Protein AF-F4X503-F1 (afdb_monomer_lite)

Structure (mmCIF, N/CA/C/O backbone):
data_AF-F4X503-F1
#
_entry.id   AF-F4X503-F1
#
loop_
_atom_site.group_PDB
_atom_site.id
_atom_site.type_symbol
_atom_site.label_atom_id
_atom_site.label_alt_id
_atom_site.label_comp_id
_atom_site.label_asym_id
_atom_site.label_entity_id
_atom_site.label_seq_id
_atom_site.pdbx_PDB_ins_code
_atom_site.Cartn_x
_atom_site.Cartn_y
_atom_site.Cartn_z
_atom_site.occupancy
_atom_site.B_iso_or_equiv
_atom_site.auth_seq_id
_atom_site.auth_comp_id
_atom_site.auth_asym_id
_atom_site.auth_atom_id
_atom_site.pdbx_PDB_model_num
ATOM 1 N N . MET A 1 1 ? -9.476 -2.442 6.721 1.00 87.00 1 MET A N 1
ATOM 2 C CA . MET A 1 1 ? -9.684 -1.250 7.564 1.00 87.00 1 MET A CA 1
ATOM 3 C C . MET A 1 1 ? -10.764 -0.417 6.922 1.00 87.00 1 MET A C 1
ATOM 5 O O . MET A 1 1 ? -10.630 -0.125 5.743 1.00 87.00 1 MET A O 1
ATOM 9 N N . LEU A 1 2 ? -11.830 -0.119 7.652 1.00 92.69 2 LEU A N 1
ATOM 10 C CA . LEU A 1 2 ? -12.966 0.662 7.172 1.00 92.69 2 LEU A CA 1
ATOM 11 C C . LEU A 1 2 ? -13.539 1.418 8.376 1.00 92.69 2 LEU A C 1
ATOM 13 O O . LEU A 1 2 ? -13.557 0.840 9.460 1.00 92.69 2 LEU A O 1
ATOM 17 N N . ASP A 1 3 ? -13.928 2.680 8.192 1.00 92.81 3 ASP A N 1
ATOM 18 C CA . ASP A 1 3 ? -14.470 3.564 9.240 1.00 92.81 3 ASP A CA 1
ATOM 19 C C . ASP A 1 3 ? -13.598 3.666 10.506 1.00 92.81 3 ASP A C 1
ATOM 21 O O . ASP A 1 3 ? -14.080 3.609 11.634 1.00 92.81 3 ASP A O 1
ATOM 25 N N . ILE A 1 4 ? -12.282 3.793 10.317 1.00 93.19 4 ILE A N 1
ATOM 26 C CA . ILE A 1 4 ? -11.300 3.848 11.416 1.00 93.19 4 ILE A CA 1
ATOM 27 C C . ILE A 1 4 ? -10.787 5.257 11.740 1.00 93.19 4 ILE A C 1
ATOM 29 O O . ILE A 1 4 ? -10.084 5.426 12.732 1.00 93.19 4 ILE A O 1
ATOM 33 N N . VAL A 1 5 ? -11.079 6.248 10.898 1.00 93.12 5 VAL A N 1
ATOM 34 C CA . VAL A 1 5 ? -10.477 7.588 10.942 1.00 93.12 5 VAL A CA 1
ATOM 35 C C . VAL A 1 5 ? -11.566 8.628 10.701 1.00 93.12 5 VAL A C 1
ATOM 37 O O . VAL A 1 5 ? -12.429 8.429 9.847 1.00 93.12 5 VAL A O 1
ATOM 40 N N . ASP A 1 6 ? -11.518 9.728 11.451 1.00 94.31 6 ASP A N 1
ATOM 41 C CA . ASP A 1 6 ? -12.416 10.871 11.280 1.00 94.31 6 ASP A CA 1
ATOM 42 C C . ASP A 1 6 ? -11.975 11.698 10.054 1.00 94.31 6 ASP A C 1
ATOM 44 O O . ASP A 1 6 ? -10.780 11.982 9.921 1.00 94.31 6 ASP A O 1
ATOM 48 N N . PRO A 1 7 ? -12.891 12.127 9.164 1.00 93.69 7 PRO A N 1
ATOM 49 C CA . PRO A 1 7 ? -12.558 13.001 8.036 1.00 93.69 7 PRO A CA 1
ATOM 50 C C . PRO A 1 7 ? -11.835 14.306 8.416 1.00 93.69 7 PRO A C 1
ATOM 52 O O . PRO A 1 7 ? -11.177 14.893 7.561 1.00 93.69 7 PRO A O 1
ATOM 55 N N . LEU A 1 8 ? -11.949 14.780 9.660 1.00 94.94 8 LEU A N 1
ATOM 56 C CA . LEU A 1 8 ? -11.267 15.989 10.141 1.00 94.94 8 LEU A CA 1
ATOM 57 C C . LEU A 1 8 ? -9.832 15.736 10.614 1.00 94.94 8 LEU A C 1
ATOM 59 O O . LEU A 1 8 ? -9.097 16.681 10.907 1.00 94.94 8 LEU A O 1
ATOM 63 N N . THR A 1 9 ? -9.431 14.471 10.711 1.00 93.75 9 THR A N 1
ATOM 64 C CA . THR A 1 9 ? -8.097 14.080 11.157 1.00 93.75 9 THR A CA 1
ATOM 65 C C . THR A 1 9 ? -7.192 13.766 9.974 1.00 93.75 9 THR A C 1
ATOM 67 O O . THR A 1 9 ? -7.575 13.067 9.038 1.00 93.75 9 THR A O 1
ATOM 70 N N . ASN A 1 10 ? -5.959 14.273 10.024 1.00 92.94 10 ASN A N 1
ATOM 71 C CA . ASN A 1 10 ? -4.926 13.873 9.076 1.00 92.94 10 ASN A CA 1
ATOM 72 C C . ASN A 1 10 ? -4.578 12.399 9.277 1.00 92.94 10 ASN A C 1
ATOM 74 O O . ASN A 1 10 ? -4.390 11.949 10.407 1.00 92.94 10 ASN A O 1
ATOM 78 N N . PHE A 1 11 ? -4.440 11.678 8.169 1.00 92.38 11 PHE A N 1
ATOM 79 C CA . PHE A 1 11 ? -4.073 10.271 8.170 1.00 92.38 11 PHE A CA 1
ATOM 80 C C . PHE A 1 11 ? -2.947 10.029 7.179 1.00 92.38 11 PHE A C 1
ATOM 82 O O . PHE A 1 11 ? -3.100 10.248 5.975 1.00 92.38 11 PHE A O 1
ATOM 89 N N . SER A 1 12 ? -1.798 9.618 7.702 1.00 92.69 12 SER A N 1
ATOM 90 C CA . SER A 1 12 ? -0.604 9.370 6.910 1.00 92.69 12 SER A CA 1
ATOM 91 C C . SER A 1 12 ? -0.440 7.888 6.575 1.00 92.69 12 SER A C 1
ATOM 93 O O . SER A 1 12 ? -1.046 6.993 7.169 1.00 92.69 12 SER A O 1
ATOM 95 N N . VAL A 1 13 ? 0.464 7.611 5.637 1.00 92.19 13 VAL A N 1
ATOM 96 C CA . VAL A 1 13 ? 0.876 6.238 5.324 1.00 92.19 13 VAL A CA 1
ATOM 97 C C . VAL A 1 13 ? 1.531 5.538 6.521 1.00 92.19 13 VAL A C 1
ATOM 99 O O . VAL A 1 13 ? 1.453 4.315 6.638 1.00 92.19 13 VAL A O 1
ATOM 102 N N . ILE A 1 14 ? 2.161 6.312 7.412 1.00 91.31 14 ILE A N 1
ATOM 103 C CA . ILE A 1 14 ? 2.820 5.808 8.617 1.00 91.31 14 ILE A CA 1
ATOM 104 C C . ILE A 1 14 ? 1.754 5.308 9.589 1.00 91.31 14 ILE A C 1
ATOM 106 O O . ILE A 1 14 ? 1.854 4.188 10.089 1.00 91.31 14 ILE A O 1
ATOM 110 N N . ASP A 1 15 ? 0.689 6.093 9.772 1.00 92.62 15 ASP A N 1
ATOM 111 C CA . ASP A 1 15 ? -0.454 5.721 10.609 1.00 92.62 15 ASP A CA 1
ATOM 112 C C . ASP A 1 15 ? -1.107 4.438 10.084 1.00 92.62 15 ASP A C 1
ATOM 114 O O . ASP A 1 15 ? -1.305 3.482 10.835 1.00 92.62 15 ASP A O 1
ATOM 118 N N . PHE A 1 16 ? -1.344 4.361 8.770 1.00 94.00 16 PHE A N 1
ATOM 119 C CA . PHE A 1 16 ? -1.857 3.150 8.134 1.00 94.00 16 PHE A CA 1
ATOM 120 C C . PHE A 1 16 ? -0.971 1.928 8.383 1.00 94.00 16 PHE A C 1
ATOM 122 O O . PHE A 1 16 ? -1.477 0.888 8.809 1.00 94.00 16 PHE A O 1
ATOM 129 N N . ARG A 1 17 ? 0.342 2.040 8.138 1.00 92.25 17 ARG A N 1
ATOM 130 C CA . ARG A 1 17 ? 1.305 0.948 8.339 1.00 92.25 17 ARG A CA 1
ATOM 131 C C . ARG A 1 17 ? 1.272 0.459 9.784 1.00 92.25 17 ARG A C 1
ATOM 133 O O . ARG A 1 17 ? 1.090 -0.735 10.022 1.00 92.25 17 ARG A O 1
ATOM 140 N N . ASN A 1 18 ? 1.393 1.382 10.735 1.00 93.00 18 ASN A N 1
ATOM 141 C CA . ASN A 1 18 ? 1.449 1.075 12.163 1.00 93.00 18 ASN A CA 1
ATOM 142 C C . ASN A 1 18 ? 0.156 0.431 12.669 1.00 93.00 18 ASN A C 1
ATOM 144 O O . ASN A 1 18 ? 0.196 -0.424 13.551 1.00 93.00 18 ASN A O 1
ATOM 148 N N . MET A 1 19 ? -0.988 0.788 12.088 1.00 94.50 19 MET A N 1
ATOM 149 C CA . MET A 1 19 ? -2.260 0.141 12.399 1.00 94.50 19 MET A CA 1
ATOM 150 C C . MET A 1 19 ? -2.426 -1.216 11.693 1.00 94.50 19 MET A C 1
ATOM 152 O O . MET A 1 19 ? -3.088 -2.107 12.226 1.00 94.50 19 MET A O 1
ATOM 156 N N . ALA A 1 20 ? -1.882 -1.391 10.486 1.00 95.50 20 ALA A N 1
ATOM 157 C CA . ALA A 1 20 ? -2.146 -2.559 9.643 1.00 95.50 20 ALA A CA 1
ATOM 158 C C . ALA A 1 20 ? -1.256 -3.752 9.980 1.00 95.50 20 ALA A C 1
ATOM 160 O O . ALA A 1 20 ? -1.757 -4.879 10.009 1.00 95.50 20 ALA A O 1
ATOM 161 N N . LEU A 1 21 ? 0.025 -3.520 10.276 1.00 94.50 21 LEU A N 1
ATOM 162 C CA . LEU A 1 21 ? 0.973 -4.587 10.605 1.00 94.50 21 LEU A CA 1
ATOM 163 C C . LEU A 1 21 ? 0.499 -5.455 11.787 1.00 94.50 21 LEU A C 1
ATOM 165 O O . LEU A 1 21 ? 0.410 -6.670 11.608 1.00 94.50 21 LEU A O 1
ATOM 169 N N . PRO A 1 22 ? 0.031 -4.891 12.922 1.00 96.06 22 PRO A N 1
ATOM 170 C CA . PRO A 1 22 ? -0.481 -5.706 14.024 1.00 96.06 22 PRO A CA 1
ATOM 171 C C . PRO A 1 22 ? -1.685 -6.575 13.637 1.00 96.06 22 PRO A C 1
ATOM 173 O O . PRO A 1 22 ? -1.852 -7.682 14.150 1.00 96.06 22 PRO A O 1
ATOM 176 N N . ILE A 1 23 ? -2.546 -6.094 12.731 1.00 96.38 23 ILE A N 1
ATOM 177 C CA . ILE A 1 23 ? -3.711 -6.851 12.252 1.00 96.38 23 ILE A CA 1
ATOM 178 C C . ILE A 1 23 ? -3.254 -8.021 11.378 1.00 96.38 23 ILE A C 1
ATOM 180 O O . ILE A 1 23 ? -3.760 -9.135 11.528 1.00 96.38 23 ILE A O 1
ATOM 184 N N . ILE A 1 24 ? -2.299 -7.772 10.481 1.00 96.44 24 ILE A N 1
ATOM 185 C CA . ILE A 1 24 ? -1.698 -8.790 9.615 1.00 96.44 24 ILE A CA 1
ATOM 186 C C . ILE A 1 24 ? -1.043 -9.875 10.477 1.00 96.44 24 ILE A C 1
ATOM 188 O O . ILE A 1 24 ? -1.382 -11.050 10.321 1.00 96.44 24 ILE A O 1
ATOM 192 N N . ASP A 1 25 ? -0.212 -9.491 11.445 1.00 96.38 25 ASP A N 1
ATOM 193 C CA . ASP A 1 25 ? 0.461 -10.418 12.360 1.00 96.38 25 ASP A CA 1
ATOM 194 C C . ASP A 1 25 ? -0.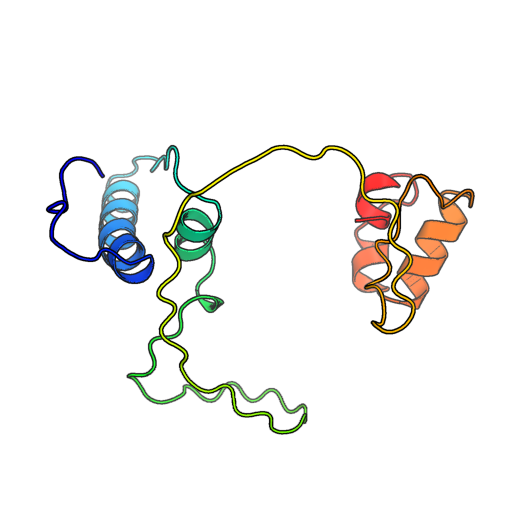541 -11.248 13.166 1.00 96.38 25 ASP A C 1
ATOM 196 O O . ASP A 1 25 ? -0.395 -12.465 13.313 1.00 96.38 25 ASP A O 1
ATOM 200 N N . ASN A 1 26 ? -1.621 -10.621 13.637 1.00 97.81 26 ASN A N 1
ATOM 201 C CA . ASN A 1 26 ? -2.676 -11.316 14.365 1.00 97.81 26 ASN A CA 1
ATOM 202 C C . ASN A 1 26 ? -3.413 -12.352 13.497 1.00 97.81 26 ASN A C 1
ATOM 204 O O . ASN A 1 26 ? -3.745 -13.442 13.971 1.00 97.81 26 ASN A O 1
ATOM 208 N N . LEU A 1 27 ? -3.671 -12.033 12.226 1.00 97.62 27 LEU A N 1
ATOM 209 C CA . LEU A 1 27 ? -4.285 -12.959 11.274 1.00 97.62 27 LEU A CA 1
ATOM 210 C C . LEU A 1 27 ? -3.353 -14.134 10.962 1.00 97.62 27 LEU A C 1
ATOM 212 O O . LEU A 1 27 ? -3.799 -15.285 11.006 1.00 97.62 27 LEU A O 1
ATOM 216 N N . LEU A 1 28 ? -2.066 -13.861 10.738 1.00 96.94 28 LEU A N 1
ATOM 217 C CA . LEU A 1 28 ? -1.045 -14.884 10.507 1.00 96.94 28 LEU A CA 1
ATOM 218 C C . LEU A 1 28 ? -0.898 -15.817 11.715 1.00 96.94 28 LEU A C 1
ATOM 220 O O . LEU A 1 28 ? -0.910 -17.038 11.548 1.00 96.94 28 LEU A O 1
ATOM 224 N N . ALA A 1 29 ? -0.875 -15.272 12.936 1.00 97.94 29 ALA A N 1
ATOM 225 C CA . ALA A 1 29 ? -0.836 -16.054 14.175 1.00 97.94 29 ALA A CA 1
ATOM 226 C C . ALA A 1 29 ? -2.045 -16.995 14.319 1.00 97.94 29 ALA A C 1
ATOM 228 O O . ALA A 1 29 ? -1.938 -18.093 14.864 1.00 97.94 29 ALA A O 1
ATOM 229 N N . ARG A 1 30 ? -3.201 -16.602 13.771 1.00 98.00 30 ARG A N 1
ATOM 230 C CA . ARG A 1 30 ? -4.425 -17.418 13.722 1.00 98.00 30 ARG A CA 1
ATOM 231 C C . ARG A 1 30 ? -4.472 -18.379 12.527 1.00 98.00 30 ARG A C 1
ATOM 233 O O . ARG A 1 30 ? -5.519 -18.982 12.294 1.00 98.00 30 ARG A O 1
ATOM 240 N N . ARG A 1 31 ? -3.378 -18.519 11.765 1.00 97.62 31 ARG A N 1
ATOM 241 C CA . ARG A 1 31 ? -3.295 -19.286 10.506 1.00 97.62 31 ARG A CA 1
ATOM 242 C C . ARG A 1 31 ? -4.338 -18.856 9.466 1.00 97.62 31 ARG A C 1
ATOM 244 O O . ARG A 1 31 ? -4.860 -19.685 8.723 1.00 97.62 31 ARG A O 1
ATOM 251 N N . LYS A 1 32 ? -4.662 -17.561 9.415 1.00 98.06 32 LYS A N 1
ATOM 252 C CA . LYS A 1 32 ? -5.525 -16.968 8.386 1.00 98.06 32 LYS A CA 1
ATOM 253 C C . LYS A 1 32 ? -4.674 -16.178 7.404 1.00 98.06 32 LYS A C 1
ATOM 255 O O . LYS A 1 32 ? -3.754 -15.485 7.819 1.00 98.06 32 LYS A O 1
ATOM 260 N N . LEU A 1 33 ? -5.006 -16.269 6.116 1.00 96.94 33 LEU A N 1
ATOM 261 C CA . LEU A 1 33 ?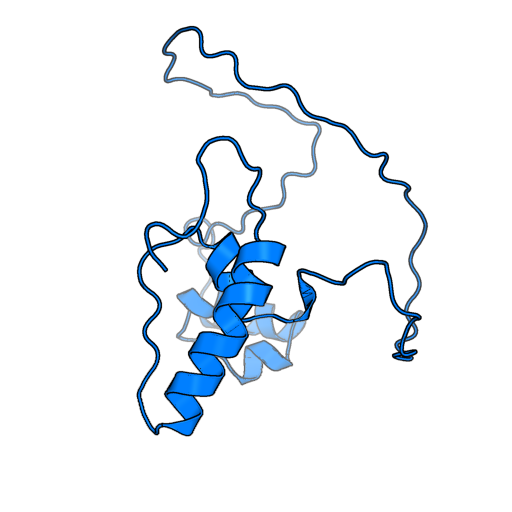 -4.322 -15.516 5.070 1.00 96.94 33 LEU A CA 1
ATOM 262 C C . LEU A 1 33 ? -4.819 -14.058 5.069 1.00 96.94 33 LEU A C 1
ATOM 264 O O . LEU A 1 33 ? -6.005 -13.838 4.807 1.00 96.94 33 LEU A O 1
ATOM 268 N N . PRO A 1 34 ? -3.962 -13.064 5.355 1.00 96.75 34 PRO A N 1
ATOM 269 C CA . PRO A 1 34 ? -4.320 -11.658 5.230 1.00 96.75 34 PRO A CA 1
ATOM 270 C C . PRO A 1 34 ? -4.426 -11.286 3.749 1.00 96.75 34 PRO A C 1
ATOM 272 O O . PRO A 1 34 ? -3.533 -11.597 2.963 1.00 96.75 34 PRO A O 1
ATOM 275 N N . ILE A 1 35 ? -5.507 -10.607 3.368 1.00 96.25 35 ILE A N 1
ATOM 276 C CA . ILE A 1 35 ? -5.703 -10.087 2.012 1.00 96.25 35 ILE A CA 1
ATOM 277 C C . ILE A 1 35 ? -5.890 -8.579 2.123 1.00 96.25 35 ILE A C 1
ATOM 279 O O . ILE A 1 35 ? -6.839 -8.109 2.753 1.00 96.25 35 ILE A O 1
ATOM 283 N N . VAL A 1 36 ? -4.977 -7.827 1.514 1.00 95.06 36 VAL A N 1
ATOM 284 C CA . VAL A 1 36 ? -5.081 -6.371 1.385 1.00 95.06 36 VAL A CA 1
ATOM 285 C C . VAL A 1 36 ? -5.759 -6.068 0.053 1.00 95.06 36 VAL A C 1
ATOM 287 O O . VAL A 1 36 ? -5.362 -6.601 -0.981 1.00 95.06 36 VAL A O 1
ATOM 290 N N . VAL A 1 37 ? -6.807 -5.247 0.083 1.00 95.81 37 VAL A N 1
ATOM 291 C CA . VAL A 1 37 ? -7.612 -4.903 -1.096 1.00 95.81 37 VAL A CA 1
ATOM 292 C C . VAL A 1 37 ? -7.651 -3.384 -1.239 1.00 95.81 37 VAL A C 1
ATOM 294 O O . VAL A 1 37 ? -7.898 -2.683 -0.259 1.00 95.81 37 VAL A O 1
ATOM 297 N N . GLY A 1 38 ? -7.433 -2.884 -2.456 1.00 92.94 38 GLY A N 1
ATOM 298 C CA . GLY A 1 38 ? -7.419 -1.450 -2.760 1.00 92.94 38 GLY A CA 1
ATOM 299 C C . GLY A 1 38 ? -6.098 -0.758 -2.405 1.00 92.94 38 GLY A C 1
ATOM 300 O O . GLY A 1 38 ? -5.036 -1.372 -2.478 1.00 92.94 38 GLY A O 1
ATOM 301 N N . GLY A 1 39 ? -6.188 0.527 -2.037 1.00 89.50 39 GLY A N 1
ATOM 302 C CA . GLY A 1 39 ? -5.046 1.392 -1.719 1.00 89.50 39 GLY A CA 1
ATOM 303 C C . GLY A 1 39 ? -4.378 2.020 -2.947 1.00 89.50 39 GLY A C 1
ATOM 304 O O . GLY A 1 39 ? -4.634 1.637 -4.088 1.00 89.50 39 GLY A O 1
ATOM 305 N N . THR A 1 40 ? -3.510 3.007 -2.715 1.00 93.50 40 THR A N 1
ATOM 306 C CA . THR A 1 40 ? -2.538 3.453 -3.725 1.00 93.50 40 THR A CA 1
ATOM 307 C C . THR A 1 40 ? -1.257 2.637 -3.575 1.00 93.50 40 THR A C 1
ATOM 309 O O . THR A 1 40 ? -0.986 2.111 -2.494 1.00 93.50 40 THR A O 1
ATOM 312 N N . ASN A 1 41 ? -0.445 2.542 -4.635 1.00 92.69 41 ASN A N 1
ATOM 313 C CA . ASN A 1 41 ? 0.807 1.773 -4.594 1.00 92.69 41 ASN A CA 1
ATOM 314 C C . ASN A 1 41 ? 1.691 2.168 -3.396 1.00 92.69 41 ASN A C 1
ATOM 316 O O . ASN A 1 41 ? 2.244 1.310 -2.723 1.00 92.69 41 ASN A O 1
ATOM 320 N N . TYR A 1 42 ? 1.702 3.455 -3.052 1.00 91.31 42 TYR A N 1
ATOM 321 C CA . TYR A 1 42 ? 2.433 3.993 -1.909 1.00 91.31 42 TYR A CA 1
ATOM 322 C C . TYR A 1 42 ? 2.049 3.358 -0.556 1.00 91.31 42 TYR A C 1
ATOM 324 O O . TYR A 1 42 ? 2.920 3.036 0.249 1.00 91.31 42 TYR A O 1
ATOM 332 N N . TYR A 1 43 ? 0.755 3.119 -0.309 1.00 93.12 43 TYR A N 1
ATOM 333 C CA . TYR A 1 43 ? 0.282 2.467 0.923 1.00 93.12 43 TYR A CA 1
ATOM 334 C C . TYR A 1 43 ? 0.550 0.958 0.935 1.00 93.12 43 TYR A C 1
ATOM 336 O O . TYR A 1 43 ? 0.633 0.356 2.000 1.00 93.12 43 TYR A O 1
ATOM 344 N N . ILE A 1 44 ? 0.663 0.329 -0.234 1.00 93.69 44 ILE A N 1
ATOM 345 C CA . ILE A 1 44 ? 1.027 -1.088 -0.329 1.00 93.69 44 ILE A CA 1
ATOM 346 C C . ILE A 1 44 ? 2.530 -1.255 -0.104 1.00 93.69 44 ILE A C 1
ATOM 348 O O . ILE A 1 44 ? 2.952 -2.126 0.653 1.00 93.69 44 ILE A O 1
ATOM 352 N N . GLU A 1 45 ? 3.340 -0.388 -0.708 1.00 91.25 45 GLU A N 1
ATOM 353 C CA . GLU A 1 45 ? 4.791 -0.388 -0.547 1.00 91.25 45 GLU A CA 1
ATOM 354 C C . GLU A 1 45 ? 5.213 -0.180 0.912 1.00 91.25 45 GLU A C 1
ATOM 356 O O . GLU A 1 45 ? 6.148 -0.841 1.358 1.00 91.25 45 GLU A O 1
ATOM 361 N N . SER A 1 46 ? 4.488 0.636 1.685 1.00 92.06 46 SER A N 1
ATOM 362 C CA . SER A 1 46 ? 4.773 0.834 3.113 1.00 92.06 46 SER A CA 1
ATOM 363 C C . SER A 1 46 ? 4.594 -0.418 3.979 1.00 92.06 46 SER A C 1
ATOM 365 O O . SER A 1 46 ? 5.184 -0.501 5.056 1.00 92.06 46 SER A O 1
ATOM 367 N N . LEU A 1 47 ? 3.794 -1.390 3.529 1.00 91.94 47 LEU A N 1
ATOM 368 C CA . LEU A 1 47 ? 3.631 -2.682 4.202 1.00 91.94 47 LEU A CA 1
ATOM 369 C C . LEU A 1 47 ? 4.674 -3.708 3.756 1.00 91.94 47 LEU A C 1
ATOM 371 O O . LEU A 1 47 ? 4.990 -4.621 4.513 1.00 91.94 47 LEU A O 1
ATOM 375 N N . LEU A 1 48 ? 5.168 -3.591 2.521 1.00 90.94 48 LEU A N 1
ATOM 376 C CA . LEU A 1 48 ? 6.080 -4.561 1.913 1.00 90.94 48 LEU A CA 1
ATOM 377 C C . LEU A 1 48 ? 7.557 -4.245 2.177 1.00 90.94 48 LEU A C 1
ATOM 379 O O . LEU A 1 48 ? 8.362 -5.169 2.268 1.00 90.94 48 LEU A O 1
ATOM 383 N N . TRP A 1 49 ? 7.918 -2.963 2.272 1.00 87.75 49 TRP A N 1
ATOM 384 C CA . TRP A 1 49 ? 9.308 -2.514 2.344 1.00 87.75 49 TRP A CA 1
ATOM 385 C C . TRP A 1 49 ? 9.551 -1.699 3.612 1.00 87.75 49 TRP A C 1
ATOM 387 O O . TRP A 1 49 ? 8.973 -0.631 3.804 1.00 87.75 49 TRP A O 1
ATOM 397 N N . GLU A 1 50 ? 10.485 -2.152 4.447 1.00 72.69 50 GLU A N 1
ATOM 398 C CA . GLU A 1 50 ? 10.872 -1.444 5.677 1.00 72.69 50 GLU A CA 1
ATOM 399 C C . GLU A 1 50 ? 11.604 -0.118 5.404 1.00 72.69 50 GLU A C 1
ATOM 401 O O . GLU A 1 50 ? 11.635 0.761 6.260 1.00 72.69 50 GLU A O 1
ATOM 406 N N . ILE A 1 51 ? 12.168 0.047 4.202 1.00 65.38 51 ILE A N 1
ATO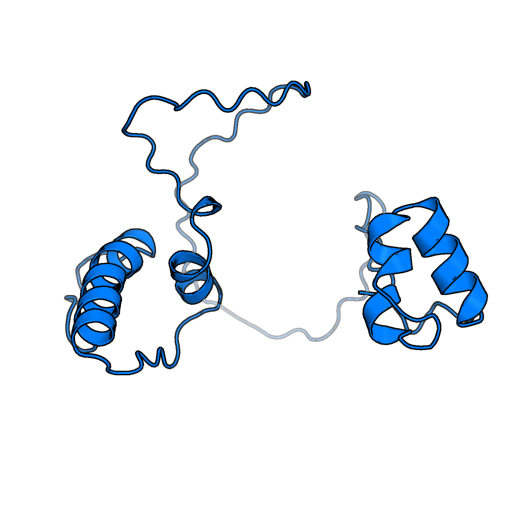M 407 C CA . ILE A 1 51 ? 13.145 1.100 3.892 1.00 65.38 51 ILE A CA 1
ATOM 408 C C . ILE A 1 51 ? 12.535 2.452 3.505 1.00 65.38 51 ILE A C 1
ATOM 410 O O . ILE A 1 51 ? 13.239 3.456 3.457 1.00 65.38 51 ILE A O 1
ATOM 414 N N . LEU A 1 52 ? 11.237 2.494 3.198 1.00 58.47 52 LEU A N 1
ATOM 415 C CA . LEU A 1 52 ? 10.589 3.708 2.686 1.00 58.47 52 LEU A CA 1
ATOM 416 C C . LEU A 1 52 ? 10.152 4.671 3.794 1.00 58.47 52 LEU A C 1
ATOM 418 O O . LEU A 1 52 ? 9.785 5.808 3.506 1.00 58.47 52 LEU A O 1
ATOM 422 N N . ILE A 1 53 ? 10.164 4.226 5.052 1.00 60.19 53 ILE A N 1
ATOM 423 C CA . ILE A 1 53 ? 9.627 4.979 6.184 1.00 60.19 53 ILE A CA 1
ATOM 424 C C . ILE A 1 53 ? 10.530 4.722 7.393 1.00 60.19 53 ILE A C 1
ATOM 426 O O . ILE A 1 53 ? 10.229 3.893 8.253 1.00 60.19 53 ILE A O 1
ATOM 430 N N . THR A 1 54 ? 11.674 5.404 7.412 1.00 54.78 54 THR A N 1
ATOM 431 C CA . THR A 1 54 ? 12.528 5.505 8.598 1.00 54.78 54 THR A CA 1
ATOM 432 C C . THR A 1 54 ? 11.965 6.600 9.492 1.00 54.78 54 THR A C 1
ATOM 434 O O . THR A 1 54 ? 11.939 7.767 9.098 1.00 54.78 54 THR A O 1
ATOM 437 N N . ASP A 1 55 ? 11.527 6.237 10.696 1.00 57.16 55 ASP A N 1
ATOM 438 C CA . ASP A 1 55 ? 11.175 7.212 11.723 1.00 57.16 55 ASP A CA 1
ATOM 439 C C . ASP A 1 55 ? 12.432 8.001 12.130 1.00 57.16 55 ASP A C 1
ATOM 441 O O . ASP A 1 55 ? 13.434 7.400 12.524 1.00 57.16 55 ASP A O 1
ATOM 445 N N . PRO A 1 56 ? 12.419 9.344 12.109 1.00 56.59 56 PRO A N 1
ATOM 446 C CA . PRO A 1 56 ? 13.579 10.152 12.491 1.00 56.59 56 PRO A CA 1
ATOM 447 C C . PRO A 1 56 ? 13.887 10.142 14.005 1.00 56.59 56 PRO A C 1
ATOM 449 O O . PRO A 1 56 ? 14.651 10.990 14.464 1.00 56.59 56 PRO A O 1
ATOM 452 N N . LYS A 1 57 ? 13.286 9.247 14.810 1.00 49.72 57 LYS A N 1
ATOM 453 C CA . LYS A 1 57 ? 13.262 9.363 16.282 1.00 49.72 57 LYS A CA 1
ATOM 454 C C . LYS A 1 57 ? 14.006 8.290 17.091 1.00 49.72 57 LYS A C 1
ATOM 456 O O . LYS A 1 57 ? 13.963 8.367 18.312 1.00 49.72 57 LYS A O 1
ATOM 461 N N . GLU A 1 58 ? 14.751 7.367 16.489 1.00 46.66 58 GLU A N 1
ATOM 462 C CA . GLU A 1 58 ? 15.631 6.449 17.244 1.00 46.66 58 GLU A CA 1
ATOM 463 C C . GLU A 1 58 ? 17.020 6.345 16.576 1.00 46.66 58 GLU A C 1
ATOM 465 O O . GLU A 1 58 ? 17.119 6.431 15.348 1.00 46.66 58 GLU A O 1
ATOM 470 N N . PRO A 1 59 ? 18.110 6.235 17.363 1.00 43.84 59 PRO A N 1
ATOM 471 C CA . PRO A 1 59 ? 19.475 6.411 16.886 1.00 43.84 59 PRO A CA 1
ATOM 472 C C . PRO A 1 59 ? 19.912 5.272 15.961 1.00 43.84 59 PRO A C 1
ATOM 474 O O . PRO A 1 59 ? 19.670 4.092 16.204 1.00 43.84 59 PRO A O 1
ATOM 477 N N . SER A 1 60 ? 20.604 5.673 14.902 1.00 44.84 60 SER A N 1
ATOM 478 C CA . SER A 1 60 ? 21.206 4.855 13.856 1.00 44.84 60 SER A CA 1
ATOM 479 C C . SER A 1 60 ? 21.837 3.546 14.350 1.00 44.84 60 SER A C 1
ATOM 481 O O . SER A 1 60 ? 22.890 3.532 14.991 1.00 44.84 60 SER A O 1
ATOM 483 N N . VAL A 1 61 ? 21.264 2.417 13.926 1.00 47.97 61 VAL A N 1
ATOM 484 C CA . VAL A 1 61 ? 22.035 1.177 13.801 1.00 47.97 61 VAL A CA 1
ATOM 485 C C . VAL A 1 61 ? 23.000 1.382 12.636 1.00 47.97 61 VAL A C 1
ATOM 487 O O . VAL A 1 61 ? 22.592 1.558 11.489 1.00 47.97 61 VAL A O 1
ATOM 490 N N . GLN A 1 62 ? 24.292 1.431 12.954 1.00 38.47 62 GLN A N 1
ATOM 491 C CA . GLN A 1 62 ? 25.374 1.610 11.992 1.00 38.47 62 GLN A CA 1
ATOM 492 C C . GLN A 1 62 ? 25.436 0.400 11.055 1.00 38.47 62 GLN A C 1
ATOM 494 O O . GLN A 1 62 ? 26.004 -0.638 11.394 1.00 38.47 62 GLN A O 1
ATOM 499 N N . VAL A 1 63 ? 24.858 0.530 9.862 1.00 42.56 63 VAL A N 1
ATOM 500 C CA . VAL A 1 63 ? 25.174 -0.361 8.747 1.00 42.56 63 VAL A CA 1
ATOM 501 C C . VAL A 1 63 ? 26.374 0.243 8.033 1.00 42.56 63 VAL A C 1
ATOM 503 O O . VAL A 1 63 ? 26.277 1.245 7.327 1.00 42.56 63 VAL A O 1
ATOM 506 N N . ASN A 1 64 ? 27.537 -0.352 8.277 1.00 43.97 64 ASN A N 1
ATOM 507 C CA . ASN A 1 64 ? 28.791 0.028 7.645 1.00 43.97 64 ASN A CA 1
ATOM 508 C C . ASN A 1 64 ? 28.759 -0.377 6.165 1.00 43.97 64 ASN A C 1
ATOM 510 O O . ASN A 1 64 ? 29.208 -1.460 5.803 1.00 43.97 64 ASN A O 1
ATOM 514 N N . SER A 1 65 ? 28.253 0.497 5.302 1.00 47.12 65 SER A N 1
ATOM 515 C CA . SER A 1 65 ? 28.504 0.431 3.863 1.00 47.12 65 SER A CA 1
ATOM 516 C C . SER A 1 65 ? 29.106 1.755 3.421 1.00 47.12 65 SER A C 1
ATOM 518 O O . SER A 1 65 ? 28.426 2.739 3.140 1.00 47.12 65 SER A O 1
ATOM 520 N N . SER A 1 66 ? 30.431 1.761 3.433 1.00 42.53 66 SER A N 1
ATOM 521 C CA . SER A 1 66 ? 31.301 2.777 2.870 1.00 42.53 66 SER A CA 1
ATOM 522 C C . SER A 1 66 ? 31.007 2.992 1.384 1.00 42.53 66 SER A C 1
ATOM 524 O O . SER A 1 66 ? 31.435 2.190 0.558 1.00 42.53 66 SER A O 1
ATOM 526 N N . ALA A 1 67 ? 30.333 4.089 1.046 1.00 37.16 67 ALA A N 1
ATOM 527 C CA . ALA A 1 67 ? 30.495 4.769 -0.235 1.00 37.16 67 ALA A CA 1
ATOM 528 C C . ALA A 1 67 ? 29.956 6.203 -0.131 1.00 37.16 67 ALA A C 1
ATOM 530 O O . ALA A 1 67 ? 28.763 6.449 0.012 1.00 37.16 67 ALA A O 1
ATOM 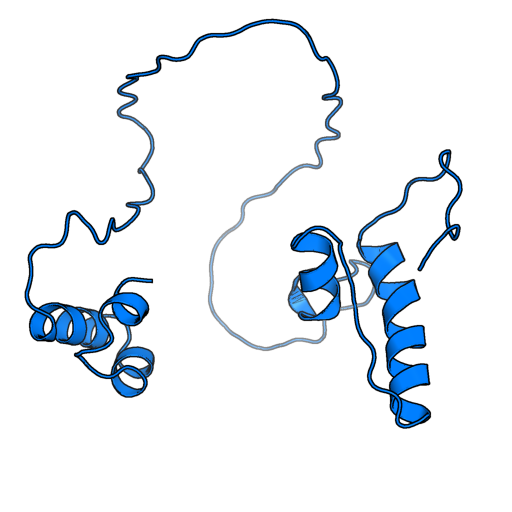531 N N . THR A 1 68 ? 30.900 7.136 -0.165 1.00 39.94 68 THR A N 1
ATOM 532 C CA . THR A 1 68 ? 30.797 8.566 -0.452 1.00 39.94 68 THR A CA 1
ATOM 533 C C . THR A 1 68 ? 29.662 8.912 -1.421 1.00 39.94 68 THR A C 1
ATOM 535 O O . THR A 1 68 ? 29.562 8.269 -2.460 1.00 39.94 68 THR A O 1
ATOM 538 N N . ASN A 1 69 ? 28.861 9.945 -1.109 1.00 44.50 69 ASN A N 1
ATOM 539 C CA . ASN A 1 69 ? 28.629 11.108 -1.986 1.00 44.50 69 ASN A CA 1
ATOM 540 C C . ASN A 1 69 ? 27.767 12.198 -1.312 1.00 44.50 69 ASN A C 1
ATOM 542 O O . ASN A 1 69 ? 26.569 12.051 -1.105 1.00 44.50 69 ASN A O 1
ATOM 546 N N . SER A 1 70 ? 28.455 13.296 -0.981 1.00 40.97 70 SER A N 1
ATOM 547 C CA . SER A 1 70 ? 28.065 14.708 -1.145 1.00 40.97 70 SER A CA 1
ATOM 548 C C . SER A 1 70 ? 26.598 15.135 -0.950 1.00 40.97 70 SER A C 1
ATOM 550 O O . SER A 1 70 ? 25.775 15.047 -1.855 1.00 40.97 70 SER A O 1
ATOM 552 N N . SER A 1 71 ? 26.361 15.749 0.210 1.00 41.16 71 SER A N 1
ATOM 553 C CA . SER A 1 71 ? 25.643 17.011 0.449 1.00 41.16 71 SER A CA 1
ATOM 554 C C . SER A 1 71 ? 24.690 17.533 -0.636 1.00 41.16 71 SER A C 1
ATOM 556 O O . SER A 1 71 ? 25.129 18.177 -1.585 1.00 41.16 71 SER A O 1
ATOM 558 N N . THR A 1 72 ? 23.377 17.450 -0.407 1.00 29.83 72 THR A N 1
ATOM 559 C CA . THR A 1 72 ? 22.461 18.559 -0.738 1.00 29.83 72 THR A CA 1
ATOM 560 C C . THR A 1 72 ? 21.252 18.533 0.199 1.00 29.83 72 THR A C 1
ATOM 562 O O . THR A 1 72 ? 20.530 17.546 0.295 1.00 29.83 72 THR A O 1
ATOM 565 N N . SER A 1 73 ? 21.082 19.626 0.933 1.00 35.28 73 SER A N 1
ATOM 566 C CA . SER A 1 73 ? 19.982 19.941 1.844 1.00 35.28 73 SER A CA 1
ATOM 567 C C . SER A 1 73 ? 18.660 20.103 1.092 1.00 35.28 73 SER A C 1
ATOM 569 O O . SER A 1 73 ? 18.588 20.913 0.170 1.00 35.28 73 SER A O 1
ATOM 571 N N . ILE A 1 74 ? 17.612 19.389 1.510 1.00 46.41 74 ILE A N 1
ATOM 572 C CA . ILE A 1 74 ? 16.243 19.630 1.038 1.00 46.41 74 ILE A CA 1
ATOM 573 C C . ILE A 1 74 ? 15.428 20.193 2.201 1.00 46.41 74 ILE A C 1
ATOM 575 O O . ILE A 1 74 ? 15.181 19.524 3.203 1.00 46.41 74 ILE A O 1
ATOM 579 N N . GLU A 1 75 ? 15.080 21.468 2.053 1.00 31.92 75 GLU A N 1
ATOM 580 C CA . GLU A 1 75 ? 14.194 22.234 2.919 1.00 31.92 75 GLU A CA 1
ATOM 581 C C . GLU A 1 75 ? 12.755 21.705 2.846 1.00 31.92 75 GLU A C 1
ATOM 583 O O . GLU A 1 75 ? 12.236 21.395 1.772 1.00 31.92 75 GLU A O 1
ATOM 588 N N . ASN A 1 76 ? 12.095 21.669 4.004 1.00 38.81 76 ASN A N 1
ATOM 589 C CA . ASN A 1 76 ? 10.665 21.420 4.142 1.00 38.81 76 ASN A CA 1
ATOM 590 C C . ASN A 1 76 ? 9.868 22.518 3.426 1.00 38.81 76 ASN A C 1
ATOM 592 O O . ASN A 1 76 ? 9.882 23.672 3.856 1.00 38.81 76 ASN A O 1
ATOM 596 N N . ARG A 1 77 ? 9.127 22.161 2.374 1.00 33.62 77 ARG A N 1
ATOM 597 C CA . ARG A 1 77 ? 8.109 23.032 1.776 1.00 33.62 77 ARG A CA 1
ATOM 598 C C . ARG A 1 77 ? 6.733 22.400 1.937 1.00 33.62 77 ARG A C 1
ATOM 600 O O . ARG A 1 77 ? 6.402 21.412 1.294 1.00 33.62 77 ARG A O 1
ATOM 607 N N . SER A 1 78 ? 5.967 22.989 2.847 1.00 41.62 78 SER A N 1
ATOM 608 C CA . SER A 1 78 ? 4.515 22.880 2.969 1.00 41.62 78 SER A CA 1
AT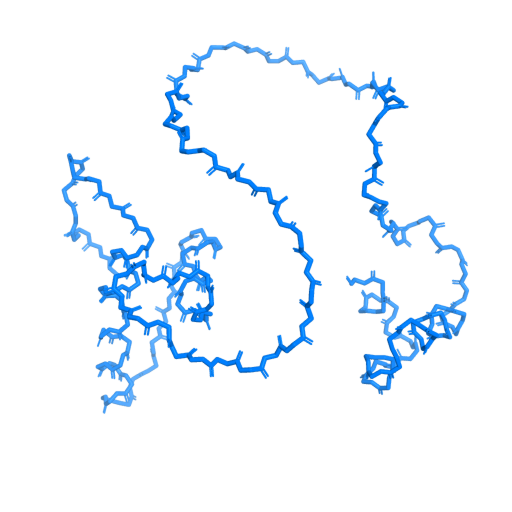OM 609 C C . SER A 1 78 ? 3.854 23.319 1.659 1.00 41.62 78 SER A C 1
ATOM 611 O O . SER A 1 78 ? 4.050 24.459 1.243 1.00 41.62 78 SER A O 1
ATOM 613 N N . ASP A 1 79 ? 3.110 22.423 1.007 1.00 36.56 79 ASP A N 1
ATOM 614 C CA . ASP A 1 79 ? 2.474 22.677 -0.291 1.00 36.56 79 ASP A CA 1
ATOM 615 C C . ASP A 1 79 ? 0.948 22.834 -0.142 1.00 36.56 79 ASP A C 1
ATOM 617 O O . ASP A 1 79 ? 0.200 21.860 -0.040 1.00 36.56 79 ASP A O 1
ATOM 621 N N . ASP A 1 80 ? 0.503 24.093 -0.170 1.00 37.22 80 ASP A N 1
ATOM 622 C CA . ASP A 1 80 ? -0.869 24.534 -0.439 1.00 37.22 80 ASP A CA 1
ATOM 623 C C . ASP A 1 80 ? -1.172 24.402 -1.945 1.00 37.22 80 ASP A C 1
ATOM 625 O O . ASP A 1 80 ? -0.975 25.347 -2.711 1.00 37.22 80 ASP A O 1
ATOM 629 N N . ARG A 1 81 ? -1.637 23.236 -2.418 1.00 34.12 81 ARG A N 1
ATOM 630 C CA . ARG A 1 81 ? -2.005 23.058 -3.843 1.00 34.12 81 ARG A CA 1
ATOM 631 C C . ARG A 1 81 ? -3.292 22.275 -4.083 1.00 34.12 81 ARG A C 1
ATOM 633 O O . ARG A 1 81 ? -3.310 21.308 -4.838 1.00 34.12 81 ARG A O 1
ATOM 640 N N . TYR A 1 82 ? -4.399 22.762 -3.535 1.00 30.22 82 TYR A N 1
ATOM 641 C CA . TYR A 1 82 ? -5.703 22.534 -4.160 1.00 30.22 82 TYR A CA 1
ATOM 642 C C . TYR A 1 82 ? -6.313 23.873 -4.562 1.00 30.22 82 TYR A C 1
ATOM 644 O O . TYR A 1 82 ? -7.012 24.510 -3.782 1.00 30.22 82 TYR A O 1
ATOM 652 N N . ASN A 1 83 ? -6.069 24.280 -5.808 1.00 31.14 83 ASN A N 1
ATOM 653 C CA . ASN A 1 83 ? -7.014 25.132 -6.512 1.00 31.14 83 ASN A CA 1
ATOM 654 C C . ASN A 1 83 ? -7.252 24.557 -7.909 1.00 31.14 83 ASN A C 1
ATOM 656 O O . ASN A 1 83 ? -6.358 24.523 -8.753 1.00 31.14 83 ASN A O 1
ATOM 660 N N . VAL A 1 84 ? -8.461 24.040 -8.096 1.00 39.34 84 VAL A N 1
ATOM 661 C CA . VAL A 1 84 ? -8.977 23.524 -9.359 1.00 39.34 84 VAL A CA 1
ATOM 662 C C . VAL A 1 84 ? -9.555 24.713 -10.104 1.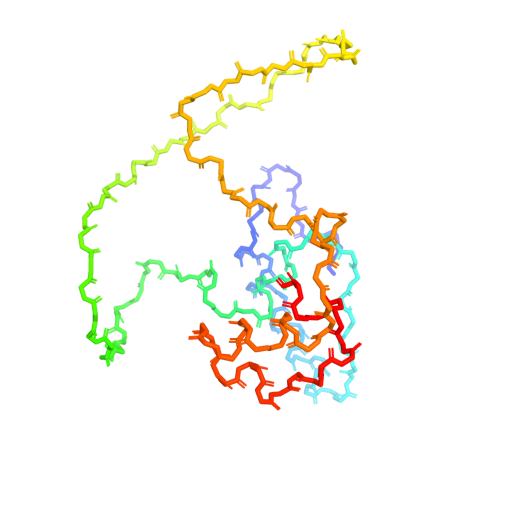00 39.34 84 VAL A C 1
ATOM 664 O O . VAL A 1 84 ? -10.584 25.229 -9.688 1.00 39.34 84 VAL A O 1
ATOM 667 N N . GLN A 1 85 ? -8.948 25.115 -11.218 1.00 30.88 85 GLN A N 1
ATOM 668 C CA . GLN A 1 85 ? -9.690 25.835 -12.243 1.00 30.88 85 GLN A CA 1
ATOM 669 C C . GLN A 1 85 ? -9.084 25.602 -13.630 1.00 30.88 85 GLN A C 1
ATOM 671 O O . GLN A 1 85 ? -7.929 25.914 -13.884 1.00 30.88 85 GLN A O 1
ATOM 676 N N . ASP A 1 86 ? -9.963 25.126 -14.507 1.00 32.56 86 ASP A N 1
ATOM 677 C CA . ASP A 1 86 ? -10.005 25.383 -15.944 1.00 32.56 86 ASP A CA 1
ATOM 678 C C . ASP A 1 86 ? -8.990 24.718 -16.899 1.00 32.56 86 ASP A C 1
ATOM 680 O O . ASP A 1 86 ? -7.834 25.097 -17.017 1.00 32.56 86 ASP A O 1
ATOM 684 N N . ARG A 1 87 ? -9.601 23.866 -17.739 1.00 32.78 87 ARG A N 1
ATOM 685 C CA . ARG A 1 87 ? -9.530 23.854 -19.213 1.00 32.78 87 ARG A CA 1
ATOM 686 C C . ARG A 1 87 ? -8.356 23.143 -19.882 1.00 32.78 87 ARG A C 1
ATOM 688 O O . ARG A 1 87 ? -7.252 23.649 -19.976 1.00 32.78 87 ARG A O 1
ATOM 695 N N . LEU A 1 88 ? -8.723 21.991 -20.458 1.00 39.16 88 LEU A N 1
ATOM 696 C CA . LEU A 1 88 ? -8.556 21.649 -21.877 1.00 39.16 88 LEU A CA 1
ATOM 697 C C . LEU A 1 88 ? -7.419 22.395 -22.590 1.00 39.16 88 LEU A C 1
ATOM 699 O O . LEU A 1 88 ? -7.606 23.547 -22.970 1.00 39.16 88 LEU A O 1
ATOM 703 N N . ASN A 1 89 ? -6.329 21.683 -22.866 1.00 32.84 89 ASN A N 1
ATOM 704 C CA . ASN A 1 89 ? -5.748 21.619 -24.203 1.00 32.84 89 ASN A CA 1
ATOM 705 C C . ASN A 1 89 ? -4.946 20.320 -24.346 1.00 32.84 89 ASN A C 1
ATOM 707 O O . ASN A 1 89 ? -4.018 20.036 -23.599 1.00 32.84 89 ASN A O 1
ATOM 711 N N . ASP A 1 90 ? -5.419 19.514 -25.288 1.00 43.16 90 ASP A N 1
ATOM 712 C CA . ASP A 1 90 ? -4.762 18.368 -25.894 1.00 43.16 90 ASP A CA 1
ATOM 713 C C . ASP A 1 90 ? -3.905 18.916 -27.034 1.00 43.16 90 ASP A C 1
ATOM 715 O O . ASP A 1 90 ? -4.433 19.164 -28.114 1.00 43.16 90 ASP A O 1
ATOM 719 N N . SER A 1 91 ? -2.637 19.218 -26.748 1.00 45.72 91 SER A N 1
ATOM 720 C CA . SER A 1 91 ? -1.566 19.427 -27.732 1.00 45.72 91 SER A CA 1
ATOM 721 C C . SER A 1 91 ? -0.353 20.007 -27.014 1.00 45.72 91 SER A C 1
ATOM 723 O O . SER A 1 91 ? -0.399 21.189 -26.714 1.00 45.72 91 SER A O 1
ATOM 725 N N . ASP A 1 92 ? 0.704 19.226 -26.790 1.00 38.97 92 ASP A N 1
ATOM 726 C CA . ASP A 1 92 ? 2.028 19.767 -26.445 1.00 38.97 92 ASP A CA 1
ATOM 727 C C . ASP A 1 92 ? 3.111 18.923 -27.144 1.00 38.97 92 ASP A C 1
ATOM 729 O O . ASP A 1 92 ? 3.646 17.950 -26.604 1.00 38.97 92 ASP A O 1
ATOM 733 N N . ASP A 1 93 ? 3.378 19.291 -28.401 1.00 47.53 93 ASP A N 1
ATOM 734 C CA . ASP A 1 93 ? 4.744 19.337 -28.923 1.00 47.53 93 ASP A CA 1
ATOM 735 C C . ASP A 1 93 ? 5.441 20.480 -28.174 1.00 47.53 93 ASP A C 1
ATOM 737 O O . ASP A 1 93 ? 5.132 21.638 -28.434 1.00 47.53 93 ASP A O 1
ATOM 741 N N . ASP A 1 94 ? 6.363 20.171 -27.263 1.00 41.41 94 ASP A N 1
ATOM 742 C CA . ASP A 1 94 ? 7.296 21.165 -26.726 1.00 41.41 94 ASP A CA 1
ATOM 743 C C . ASP A 1 94 ? 8.697 20.554 -26.583 1.00 41.41 94 ASP A C 1
ATOM 745 O O . ASP A 1 94 ? 8.994 19.713 -25.724 1.00 41.41 94 ASP A O 1
ATOM 749 N N . ASP A 1 95 ? 9.562 20.992 -27.498 1.00 49.22 95 ASP A N 1
ATOM 750 C CA . ASP A 1 95 ? 11.012 20.867 -27.447 1.00 49.22 95 ASP A CA 1
ATOM 751 C C . ASP A 1 95 ? 11.548 21.771 -26.322 1.00 49.22 95 ASP A C 1
ATOM 753 O O . ASP A 1 95 ? 11.707 22.977 -26.498 1.00 49.22 95 ASP A O 1
ATOM 757 N N . ASP A 1 96 ? 11.858 21.188 -25.161 1.00 42.72 96 ASP A N 1
ATOM 758 C CA . ASP A 1 96 ? 12.737 21.816 -24.165 1.00 42.72 96 ASP A CA 1
ATOM 759 C C . ASP A 1 96 ? 14.080 21.063 -24.101 1.00 42.72 96 ASP A C 1
ATOM 761 O O . ASP A 1 96 ? 14.166 19.873 -23.760 1.00 42.72 96 ASP A O 1
ATOM 765 N N . GLU A 1 97 ? 15.137 21.768 -24.511 1.00 54.00 97 GLU A N 1
ATOM 766 C CA . GLU A 1 97 ? 16.479 21.269 -24.839 1.00 54.00 97 GLU A CA 1
ATOM 767 C C . GLU A 1 97 ? 17.487 21.445 -23.683 1.00 54.00 97 GLU A C 1
ATOM 769 O O . GLU A 1 97 ? 18.688 21.560 -23.917 1.00 54.00 97 GLU A O 1
ATOM 774 N N . THR A 1 98 ? 17.051 21.494 -22.415 1.00 52.94 98 THR A N 1
ATOM 775 C CA . THR A 1 98 ? 17.991 21.807 -21.308 1.00 52.94 98 THR A CA 1
ATOM 776 C C . THR A 1 98 ? 17.937 20.937 -20.048 1.00 52.94 98 THR A C 1
ATOM 778 O O . THR A 1 98 ? 18.749 21.131 -19.142 1.00 52.94 98 THR A O 1
ATOM 781 N N . ALA A 1 99 ? 17.114 19.887 -19.995 1.00 49.66 99 ALA A N 1
ATOM 782 C CA . ALA A 1 99 ? 17.208 18.861 -18.948 1.00 49.66 99 ALA A CA 1
ATOM 783 C C . ALA A 1 99 ? 17.825 17.566 -19.510 1.00 49.66 99 ALA A C 1
ATOM 785 O O . ALA A 1 99 ? 17.446 17.161 -20.613 1.00 49.66 99 ALA A O 1
ATOM 786 N N . PRO A 1 100 ? 18.715 16.846 -18.786 1.00 44.66 100 PRO A N 1
ATOM 787 C CA . PRO A 1 100 ? 19.074 15.489 -19.173 1.00 44.66 100 PRO A CA 1
ATOM 788 C C . PRO A 1 100 ? 17.807 14.640 -19.062 1.00 44.66 100 PRO A C 1
ATOM 790 O O . PRO A 1 100 ? 17.444 14.167 -17.982 1.00 44.66 100 PRO A O 1
ATOM 793 N N . LYS A 1 101 ? 17.094 14.491 -20.187 1.00 51.59 101 LYS A N 1
ATOM 794 C CA . LYS A 1 101 ? 15.969 13.574 -20.341 1.00 51.59 101 LYS A CA 1
ATOM 795 C C . LYS A 1 101 ? 16.488 12.238 -19.821 1.00 51.59 101 LYS A C 1
ATOM 797 O O . LYS A 1 101 ? 17.393 11.667 -20.427 1.00 51.59 101 LYS A O 1
ATOM 802 N N . LYS A 1 102 ? 15.983 11.758 -18.672 1.00 47.28 102 LYS A N 1
ATOM 803 C CA . LYS A 1 102 ? 16.195 10.364 -18.262 1.00 47.28 102 LYS A CA 1
ATOM 804 C C . LYS A 1 102 ? 15.783 9.559 -19.479 1.00 47.28 102 LYS A C 1
ATOM 806 O O . LYS A 1 102 ? 14.597 9.571 -19.811 1.00 47.28 102 LYS A O 1
ATOM 811 N N . LEU A 1 103 ? 16.757 8.991 -20.188 1.00 51.25 103 LEU A N 1
ATOM 812 C CA . LEU A 1 103 ? 16.512 8.273 -21.425 1.00 51.25 103 LEU A CA 1
ATOM 813 C C . LEU A 1 103 ? 15.602 7.117 -21.027 1.00 51.25 103 LEU A C 1
ATOM 815 O O . LEU A 1 103 ? 16.049 6.126 -20.451 1.00 51.25 103 LEU A O 1
ATOM 819 N N . LYS A 1 104 ? 14.294 7.283 -21.231 1.00 48.88 104 LYS A N 1
ATOM 820 C CA . LYS A 1 104 ? 13.363 6.171 -21.175 1.00 48.88 104 LYS A CA 1
ATOM 821 C C . LYS A 1 104 ? 13.824 5.302 -22.328 1.00 48.88 104 LYS A C 1
ATOM 823 O O . LYS A 1 104 ? 13.642 5.679 -23.482 1.00 48.88 104 LYS A O 1
ATOM 828 N N . PHE A 1 105 ? 14.546 4.230 -22.017 1.00 55.94 105 PHE A N 1
ATOM 829 C CA . PHE A 1 105 ? 14.967 3.273 -23.022 1.00 55.94 105 PHE A CA 1
ATOM 830 C C . PHE A 1 105 ? 13.689 2.632 -23.556 1.00 55.94 105 PHE A C 1
ATOM 832 O O . PHE A 1 105 ? 13.089 1.754 -22.935 1.00 55.94 105 PHE A O 1
ATOM 839 N N . ASP A 1 106 ? 13.192 3.189 -24.653 1.00 55.41 106 ASP A N 1
ATOM 840 C CA . ASP A 1 106 ? 11.917 2.799 -25.210 1.00 55.41 106 ASP A CA 1
ATOM 841 C C . ASP A 1 106 ? 12.143 1.524 -26.023 1.00 55.41 106 ASP A C 1
ATOM 843 O O . ASP A 1 106 ? 12.785 1.525 -27.073 1.00 55.41 106 ASP A O 1
ATOM 847 N N . ALA A 1 107 ? 11.610 0.408 -25.525 1.00 54.56 107 ALA A N 1
ATOM 848 C CA . ALA A 1 107 ? 11.720 -0.927 -26.122 1.00 54.56 107 ALA A CA 1
ATOM 849 C C . ALA A 1 107 ? 11.315 -0.987 -27.608 1.00 54.56 107 ALA A C 1
ATOM 851 O O . ALA A 1 107 ? 11.661 -1.932 -28.315 1.00 54.56 107 ALA A O 1
ATOM 852 N N . ARG A 1 108 ? 10.520 -0.007 -28.054 1.00 54.25 108 ARG A N 1
ATOM 853 C CA . ARG A 1 108 ? 10.014 0.128 -29.425 1.00 54.25 108 ARG A CA 1
ATOM 854 C C . ARG A 1 108 ? 11.044 0.727 -30.382 1.00 54.25 108 ARG A C 1
ATOM 856 O O . ARG A 1 108 ? 10.895 0.553 -31.583 1.00 54.25 108 ARG A O 1
ATOM 863 N N . VAL A 1 109 ? 12.049 1.419 -29.849 1.00 57.59 109 VAL A N 1
ATOM 864 C CA . VAL A 1 109 ? 13.103 2.104 -30.609 1.00 57.59 109 VAL A CA 1
ATOM 865 C C . VAL A 1 109 ? 14.350 1.224 -30.738 1.00 57.59 109 VAL A C 1
ATOM 867 O O . VAL A 1 109 ? 15.143 1.425 -31.649 1.00 57.59 109 VAL A O 1
ATOM 870 N N . TYR A 1 110 ? 14.515 0.215 -29.873 1.00 63.94 110 TYR A N 1
ATOM 871 C CA . TYR A 1 110 ? 15.631 -0.725 -29.977 1.00 63.94 110 TYR A CA 1
ATOM 872 C C . TYR A 1 110 ? 15.332 -1.853 -30.973 1.00 63.94 110 TYR A C 1
ATOM 874 O O . TYR A 1 110 ? 14.552 -2.767 -30.685 1.00 63.94 110 TYR A O 1
ATOM 882 N N . ASP A 1 111 ? 15.976 -1.781 -32.130 1.00 64.75 111 ASP A N 1
ATOM 883 C CA . ASP A 1 111 ? 15.904 -2.705 -33.265 1.00 64.75 111 ASP A CA 1
ATOM 884 C C . ASP A 1 111 ? 16.912 -3.869 -33.198 1.00 64.75 111 ASP A C 1
ATOM 886 O O . ASP A 1 111 ? 16.802 -4.815 -33.978 1.00 64.75 111 ASP A O 1
ATOM 890 N N . GLY A 1 112 ? 17.862 -3.833 -32.258 1.00 69.50 112 GLY A N 1
ATOM 891 C CA . GLY A 1 112 ? 18.891 -4.865 -32.101 1.00 69.50 112 GLY A CA 1
ATOM 892 C C . GLY A 1 112 ? 18.350 -6.248 -31.714 1.00 69.50 112 GLY A C 1
ATOM 893 O O . GLY A 1 112 ? 17.263 -6.391 -31.137 1.00 69.50 112 GLY A O 1
ATOM 894 N N . SER A 1 113 ? 19.136 -7.284 -32.019 1.00 80.44 113 SER A N 1
ATOM 895 C CA . SER A 1 113 ? 18.778 -8.684 -31.763 1.00 80.44 113 SER A CA 1
ATOM 896 C C . SER A 1 113 ? 18.680 -9.009 -30.260 1.00 80.44 113 SER A C 1
ATOM 898 O O . SER A 1 113 ? 19.224 -8.309 -29.401 1.00 80.44 113 SER A O 1
ATOM 900 N N . ASN A 1 114 ? 17.968 -10.090 -29.914 1.00 81.00 114 ASN A N 1
ATOM 901 C CA . ASN A 1 114 ? 17.809 -10.525 -28.516 1.00 81.00 114 ASN A CA 1
ATOM 902 C C . ASN A 1 114 ? 19.160 -10.807 -27.834 1.00 81.00 114 ASN A C 1
ATOM 904 O O . ASN A 1 114 ? 19.320 -10.554 -26.640 1.00 81.00 114 ASN A O 1
ATOM 908 N N . GLU A 1 115 ? 20.117 -11.329 -28.598 1.00 83.75 115 GLU A N 1
ATOM 909 C CA . GLU A 1 115 ? 21.459 -11.676 -28.132 1.00 83.75 115 GLU A CA 1
ATOM 910 C C . GLU A 1 115 ? 22.274 -10.416 -27.837 1.00 83.75 115 GLU A C 1
ATOM 912 O O . GLU A 1 115 ? 22.819 -10.290 -26.745 1.00 83.75 115 GLU A O 1
ATOM 917 N N . GLU A 1 116 ? 22.248 -9.421 -28.727 1.00 84.38 116 GLU A N 1
ATOM 918 C CA . GLU A 1 116 ? 22.914 -8.132 -28.500 1.00 84.38 116 GLU A CA 1
ATOM 919 C C . GLU A 1 116 ? 22.407 -7.422 -27.244 1.00 84.38 116 GLU A C 1
ATOM 921 O O . GLU A 1 116 ? 23.172 -6.777 -26.524 1.00 84.38 116 GLU A O 1
ATOM 926 N N . LEU A 1 117 ? 21.104 -7.515 -26.974 1.00 83.81 117 LEU A N 1
ATOM 927 C CA . LEU A 1 117 ? 20.516 -6.912 -25.787 1.00 83.81 117 LEU A CA 1
ATOM 928 C C . LEU A 1 117 ? 20.994 -7.620 -24.507 1.00 83.81 117 LEU A C 1
ATOM 930 O O . LEU A 1 117 ? 21.312 -6.957 -23.518 1.00 83.81 117 LEU A O 1
ATOM 934 N N . HIS A 1 118 ? 21.077 -8.951 -24.531 1.00 85.50 118 HIS A N 1
ATOM 935 C CA . HIS A 1 118 ? 21.606 -9.739 -23.417 1.00 85.50 118 HIS A CA 1
ATOM 936 C C . HIS A 1 118 ? 23.099 -9.472 -23.193 1.00 85.50 118 HIS A C 1
ATOM 938 O O . HIS A 1 118 ? 23.506 -9.243 -22.057 1.00 85.50 118 HIS A O 1
ATOM 944 N N . GLU A 1 119 ? 23.892 -9.373 -24.262 1.00 87.19 119 GLU A N 1
ATOM 945 C CA . GLU A 1 119 ? 25.309 -9.003 -24.184 1.00 87.19 119 GLU A CA 1
ATOM 946 C C . GLU A 1 119 ? 25.515 -7.609 -23.579 1.00 87.19 119 GLU A C 1
ATOM 948 O O . GLU A 1 119 ? 26.431 -7.398 -22.780 1.00 87.19 119 GLU A O 1
ATOM 953 N N . ARG A 1 120 ? 24.666 -6.637 -23.936 1.00 85.56 120 ARG A N 1
ATOM 954 C CA . ARG A 1 120 ? 24.703 -5.297 -23.331 1.00 85.56 120 ARG A CA 1
ATOM 955 C C . ARG A 1 120 ? 24.351 -5.340 -21.850 1.00 85.56 120 ARG A C 1
ATOM 957 O O . ARG A 1 120 ? 25.060 -4.712 -21.065 1.00 85.56 120 ARG A O 1
ATOM 964 N N . LEU A 1 121 ? 23.316 -6.093 -21.466 1.00 86.19 121 LEU A N 1
ATOM 965 C CA . LEU A 1 121 ? 22.983 -6.287 -20.055 1.00 86.19 121 LEU A CA 1
ATOM 966 C C . LEU A 1 121 ? 24.155 -6.941 -19.315 1.00 86.19 121 LEU A C 1
ATOM 968 O O . LEU A 1 121 ? 24.520 -6.476 -18.246 1.00 86.19 121 LEU A O 1
ATOM 972 N N . MET A 1 122 ? 24.818 -7.931 -19.915 1.00 90.50 122 MET A N 1
ATOM 973 C CA . MET A 1 122 ? 25.958 -8.624 -19.312 1.00 90.50 122 MET A CA 1
ATOM 974 C C . MET A 1 122 ? 27.176 -7.719 -19.080 1.00 90.50 122 MET A C 1
ATOM 976 O O . MET A 1 122 ? 27.918 -7.936 -18.124 1.00 90.50 122 MET A O 1
ATOM 980 N N . LYS A 1 123 ? 27.378 -6.690 -19.914 1.00 89.94 123 LYS A N 1
ATOM 981 C CA . LYS A 1 123 ? 28.443 -5.688 -19.719 1.00 89.94 123 LYS A CA 1
ATOM 982 C C . LYS A 1 123 ? 28.155 -4.714 -18.571 1.00 89.94 123 LYS A C 1
ATOM 984 O O . LYS A 1 123 ? 29.104 -4.228 -17.965 1.00 89.94 123 LYS A O 1
ATOM 989 N N . ILE A 1 124 ? 26.885 -4.397 -18.308 1.00 90.12 124 ILE A N 1
ATOM 990 C CA . ILE A 1 124 ? 26.471 -3.408 -17.294 1.00 90.12 124 ILE A CA 1
ATOM 991 C C . ILE A 1 124 ? 26.189 -4.085 -15.947 1.00 90.12 124 ILE A C 1
ATOM 993 O O . ILE A 1 124 ? 26.672 -3.626 -14.917 1.00 90.12 124 ILE A O 1
ATOM 997 N N . ASP A 1 125 ? 25.420 -5.173 -15.969 1.00 89.62 125 ASP A N 1
ATOM 998 C CA . ASP A 1 125 ? 24.994 -5.952 -14.808 1.00 89.62 125 ASP A CA 1
ATOM 999 C C . ASP A 1 125 ? 25.067 -7.465 -15.122 1.00 89.62 125 ASP A C 1
ATOM 1001 O O . ASP A 1 125 ? 24.090 -8.080 -15.580 1.00 89.62 125 ASP A O 1
ATOM 1005 N N . PRO A 1 126 ? 26.234 -8.096 -14.890 1.00 88.75 126 PRO A N 1
ATOM 1006 C CA . PRO A 1 126 ? 26.426 -9.517 -15.162 1.00 88.75 126 PRO A CA 1
ATOM 1007 C C . PRO A 1 126 ? 25.577 -10.417 -14.253 1.00 88.75 126 PRO A C 1
ATOM 1009 O O . PRO A 1 126 ? 25.242 -11.537 -14.645 1.00 88.75 126 PRO A O 1
ATOM 1012 N N . GLU A 1 127 ? 25.200 -9.950 -13.059 1.00 92.31 127 GLU A N 1
ATOM 1013 C CA . GLU A 1 127 ? 24.399 -10.736 -12.121 1.00 92.31 127 GLU A CA 1
ATOM 1014 C C . GLU A 1 127 ? 22.960 -10.884 -12.628 1.00 92.31 127 GLU A C 1
ATOM 1016 O O . GLU A 1 127 ? 22.410 -11.991 -12.670 1.00 92.31 127 GLU A O 1
ATOM 1021 N N . MET A 1 128 ? 22.355 -9.780 -13.068 1.00 83.94 128 MET A N 1
ATOM 1022 C CA . MET A 1 128 ? 21.018 -9.800 -13.660 1.00 83.94 128 MET A CA 1
ATOM 1023 C C . MET A 1 128 ? 20.998 -10.507 -15.015 1.00 83.94 128 MET A C 1
ATOM 1025 O O . MET A 1 128 ? 20.055 -11.255 -15.294 1.00 83.94 128 MET A O 1
ATOM 1029 N N . ALA A 1 129 ? 22.047 -10.355 -15.829 1.00 87.19 129 ALA A N 1
ATOM 1030 C CA . ALA A 1 129 ? 22.174 -11.067 -17.100 1.00 87.19 129 ALA A CA 1
ATOM 1031 C C . ALA A 1 129 ? 22.206 -12.594 -16.923 1.00 87.19 129 ALA A C 1
ATOM 1033 O O . ALA A 1 129 ? 21.605 -13.311 -17.720 1.00 87.19 129 ALA A O 1
ATOM 1034 N N . PHE A 1 130 ? 22.839 -13.109 -15.864 1.00 88.31 130 PHE A N 1
ATOM 1035 C CA . PHE A 1 130 ? 22.859 -14.550 -15.589 1.00 88.31 130 PHE A CA 1
ATOM 1036 C C . PHE A 1 130 ? 21.480 -15.097 -15.184 1.00 88.31 130 PHE A C 1
ATOM 1038 O O . PHE A 1 130 ? 21.130 -16.232 -15.508 1.00 88.31 130 PHE A O 1
ATOM 1045 N N . LYS A 1 131 ? 20.663 -14.286 -14.499 1.00 90.19 131 LYS A N 1
ATOM 1046 C CA . LYS A 1 131 ? 19.299 -14.662 -14.082 1.00 90.19 131 LYS A CA 1
ATOM 1047 C C . LYS A 1 131 ? 18.284 -14.595 -15.230 1.00 90.19 131 LYS A C 1
ATOM 1049 O O . LYS A 1 131 ? 17.235 -15.241 -15.159 1.00 90.19 131 LYS A O 1
ATOM 1054 N N . LEU A 1 132 ? 18.552 -13.802 -16.267 1.00 86.81 132 LEU A N 1
ATOM 1055 C CA . LEU A 1 132 ? 17.636 -13.566 -17.381 1.00 86.81 132 LEU A CA 1
ATOM 1056 C C . LEU A 1 132 ? 18.059 -14.335 -18.634 1.00 86.81 132 LEU A C 1
ATOM 1058 O O . LEU A 1 132 ? 19.159 -14.181 -19.148 1.00 86.81 132 LEU A O 1
ATOM 1062 N N . HIS A 1 133 ? 17.139 -15.132 -19.179 1.00 85.94 133 HIS A N 1
ATOM 1063 C CA . HIS A 1 133 ? 17.362 -15.814 -20.454 1.00 85.94 133 HIS A CA 1
ATOM 1064 C C . HIS A 1 133 ? 17.346 -14.808 -21.628 1.00 85.94 133 HIS A C 1
ATOM 1066 O O . HIS A 1 133 ? 16.445 -13.963 -21.642 1.00 85.94 133 HIS A O 1
ATOM 1072 N N . PRO A 1 134 ? 18.215 -14.938 -22.655 1.00 84.81 134 PRO A N 1
ATOM 1073 C CA . PRO A 1 134 ? 18.296 -14.008 -23.795 1.00 84.81 134 PRO A CA 1
ATOM 1074 C C . PRO A 1 134 ? 16.963 -13.754 -24.520 1.00 84.81 134 PRO A C 1
ATOM 1076 O O . PRO A 1 134 ? 16.633 -12.626 -24.871 1.00 84.81 134 PRO A O 1
ATOM 1079 N N . ASN A 1 135 ? 16.122 -14.784 -24.668 1.00 85.62 135 ASN A N 1
ATOM 1080 C CA . ASN A 1 135 ? 14.779 -14.635 -25.258 1.00 85.62 135 ASN A CA 1
ATOM 1081 C C . ASN A 1 135 ? 13.764 -13.876 -24.384 1.00 85.62 135 ASN A C 1
ATOM 1083 O O . ASN A 1 135 ? 12.668 -13.567 -24.850 1.00 85.62 135 ASN A O 1
ATOM 1087 N N . ASN A 1 136 ? 14.085 -13.543 -23.131 1.00 85.62 136 ASN A N 1
ATOM 1088 C CA . ASN A 1 136 ? 13.200 -12.768 -22.263 1.00 85.62 136 ASN A CA 1
ATOM 1089 C C . ASN A 1 136 ? 13.376 -11.259 -22.479 1.00 85.62 136 ASN A C 1
ATOM 1091 O O . ASN A 1 136 ? 13.612 -10.497 -21.539 1.00 85.62 136 ASN A O 1
ATOM 1095 N N . ARG A 1 137 ? 13.224 -10.831 -23.738 1.00 80.94 137 ARG A N 1
ATOM 1096 C CA . ARG A 1 137 ? 13.455 -9.453 -24.192 1.00 80.94 137 ARG A CA 1
ATOM 1097 C C . ARG A 1 137 ? 12.742 -8.428 -23.308 1.00 80.94 137 ARG A C 1
ATOM 1099 O O . ARG A 1 137 ? 13.340 -7.445 -22.899 1.00 80.94 137 ARG A O 1
ATOM 1106 N N . ARG A 1 138 ? 11.487 -8.686 -22.920 1.00 80.31 138 ARG A N 1
ATOM 1107 C CA . ARG A 1 138 ? 10.709 -7.767 -22.070 1.00 80.31 138 ARG A CA 1
ATOM 1108 C C . ARG A 1 138 ? 11.337 -7.530 -20.692 1.00 80.31 138 ARG A C 1
ATOM 1110 O O . ARG A 1 138 ? 11.228 -6.419 -20.190 1.00 80.31 138 ARG A O 1
ATOM 1117 N N . LYS A 1 139 ? 11.938 -8.552 -20.072 1.00 82.19 139 LYS A N 1
ATOM 1118 C CA . LYS A 1 139 ? 12.598 -8.405 -18.766 1.00 82.19 139 LYS A CA 1
ATOM 1119 C C . LYS A 1 139 ? 13.992 -7.803 -18.875 1.00 82.19 139 LYS A C 1
ATOM 1121 O O . LYS A 1 139 ? 14.392 -7.121 -17.954 1.00 82.19 139 LYS A O 1
ATOM 1126 N N . ILE A 1 140 ? 14.706 -8.055 -19.971 1.00 84.56 140 ILE A N 1
ATOM 1127 C CA . ILE A 1 140 ? 16.037 -7.473 -20.198 1.00 84.56 140 ILE A CA 1
ATOM 1128 C C . ILE A 1 140 ? 15.929 -5.960 -20.461 1.00 84.56 140 ILE A C 1
ATOM 1130 O O . ILE A 1 140 ? 16.816 -5.208 -20.083 1.00 84.56 140 ILE A O 1
ATOM 1134 N N . ILE A 1 141 ? 14.837 -5.506 -21.089 1.00 82.06 141 ILE A N 1
ATOM 1135 C CA . ILE A 1 141 ? 14.604 -4.081 -21.376 1.00 82.06 141 ILE A CA 1
ATOM 1136 C C . ILE A 1 141 ? 14.130 -3.280 -20.147 1.00 82.06 141 ILE A C 1
ATOM 1138 O O . ILE A 1 141 ? 14.335 -2.068 -20.097 1.00 82.06 141 ILE A O 1
ATOM 1142 N N . ARG A 1 142 ? 13.429 -3.918 -19.207 1.00 80.50 142 ARG A N 1
ATOM 1143 C CA . ARG A 1 142 ? 12.788 -3.236 -18.075 1.00 80.50 142 ARG A CA 1
ATOM 1144 C C . ARG A 1 142 ? 13.747 -3.049 -16.912 1.00 80.50 142 ARG A C 1
ATOM 1146 O O . ARG A 1 142 ? 13.687 -1.949 -16.324 1.00 80.50 142 ARG A O 1
#

Secondary structure (DSSP, 8-state):
--S-S-TTS---HHHHHHHHHHHHHHHHHTT---------HHHHHHHH-GGG---TTS---------------------------------------SS-------TTT--S-HHHHHHHHHHH-HHHHHHS-TT-HHHHH-

InterPro domains:
  IPR027417 P-loop containing nucleoside triphosphate hydrolase [G3DSA:3.40.50.300] (1-99)
  IPR039657 Dimethylallyltransferase [PTHR11088] (1-67)

pLDDT: mean 70.9, std 23.56, range [29.83, 98.06]

Foldseek 3Di:
DPPPDDPVDDDDLVNLQVVVVVVCVVCVVVVHHDDDDDDDPSSVCSNVDPPPDDDPPDDDPDPPDDDDDDDDDDDDDDDPDDDDDDDDDDDDPDDDPPDPPPPLLPLVPDPDDLVVLLVVCCVVPVPVSVVDDSVPSVVSSD

Radius of gyration: 22.85 Å; chains: 1; bounding box: 46×45×50 Å

Organism: Acromyrmex echinatior (NCBI:txid103372)

Sequence (142 aa):
MLDIVDPLTNFSVIDFRNMALPIIDNLLARRKLPIVVGGTNYYIESLLWEILITDPKEPSVQVNSSATNSSTSIENRSDDRYNVQDRLNDSDDDDDETAPKKLKFDARVYDGSNEELHERLMKIDPEMAFKLHPNNRRKIIR